Protein AF-A0AAQ3SI91-F1 (afdb_monomer_lite)

Foldseek 3Di:
DVVVCVVCVVVVDHDQQLNVLVVDLVPDDPVCVVVSVCCVVPHDSRPDHPVNSVVSSVVVVVVVVVVVVVVVVVVVVVPDDPDDPVRVVVVVVVVVD

Radius of gyration: 25.71 Å; chains: 1; bounding box: 63×18×64 Å

Sequence (97 aa):
MNTLVSGLRELGEEVKDGRVVRKVLRVVPKKWKQVAVSIEMLLDLETMKMEELIGRLRVVEDADAEDAKENEVGVERTGQLYLTEAQWEACRRERNK

Secondary structure (DSSP, 8-state):
-HHHHHHHHHTT----HHHHHHHHHHT--GGGHHHHHHHHHHS-TTT--HHHHHHHHHHHHHHHHHHHHHHHHHHHHHH--SS-HHHHHHHHHHHT-

pLDDT: mean 83.76, std 11.3, range [57.69, 96.19]

Organism: NCBI:txid547442

Structure (mmCIF, N/CA/C/O backbone):
data_AF-A0AAQ3SI91-F1
#
_entry.id   AF-A0AAQ3SI91-F1
#
loop_
_atom_site.group_PDB
_atom_site.id
_atom_site.type_symbol
_atom_site.label_atom_id
_atom_site.label_alt_id
_atom_site.label_comp_id
_atom_site.label_asym_id
_atom_site.label_entity_id
_atom_site.label_seq_id
_atom_site.pdbx_PDB_ins_code
_atom_site.Cartn_x
_atom_site.Cartn_y
_atom_site.Cartn_z
_atom_site.occupancy
_atom_site.B_iso_or_equiv
_atom_site.auth_seq_id
_atom_site.auth_comp_id
_atom_site.auth_asym_id
_atom_site.auth_atom_id
_atom_site.pdbx_PDB_model_num
ATOM 1 N N . MET A 1 1 ? -16.554 -1.742 0.457 1.00 67.81 1 MET A N 1
ATOM 2 C CA . MET A 1 1 ? -16.058 -1.765 1.852 1.00 67.81 1 MET A CA 1
ATOM 3 C C . MET A 1 1 ? -16.788 -0.727 2.695 1.00 67.81 1 MET A C 1
ATOM 5 O O . MET A 1 1 ? -17.408 -1.126 3.667 1.00 67.81 1 MET A O 1
ATOM 9 N N . ASN A 1 2 ? -16.837 0.540 2.264 1.00 78.00 2 ASN A N 1
ATOM 10 C CA . ASN A 1 2 ? -17.590 1.602 2.954 1.00 78.00 2 ASN A CA 1
ATOM 11 C C . ASN A 1 2 ? -19.071 1.265 3.173 1.00 78.00 2 ASN A C 1
ATOM 13 O O . ASN A 1 2 ? -19.559 1.427 4.275 1.00 78.00 2 ASN A O 1
ATOM 17 N N . THR A 1 3 ? -19.755 0.684 2.185 1.00 84.56 3 THR A N 1
ATOM 18 C CA . THR A 1 3 ? -21.162 0.256 2.317 1.00 84.56 3 THR A CA 1
ATOM 19 C C . THR A 1 3 ? -21.391 -0.789 3.415 1.00 84.56 3 THR A C 1
ATOM 21 O O . THR A 1 3 ? -22.351 -0.691 4.169 1.00 84.56 3 THR A O 1
ATOM 24 N N . LEU A 1 4 ? -20.488 -1.764 3.546 1.00 84.94 4 LEU A N 1
ATOM 25 C CA . LEU A 1 4 ? -20.534 -2.780 4.605 1.00 84.94 4 LEU A CA 1
ATOM 26 C C . LEU A 1 4 ? -20.230 -2.182 5.982 1.00 84.94 4 LEU A C 1
ATOM 28 O O . LEU A 1 4 ? -20.900 -2.509 6.952 1.00 84.94 4 LEU A O 1
ATOM 32 N N . VAL A 1 5 ? -19.225 -1.306 6.065 1.00 84.31 5 VAL A N 1
ATOM 33 C CA . VAL A 1 5 ? -18.856 -0.624 7.315 1.00 84.31 5 VAL A CA 1
ATOM 34 C C . VAL A 1 5 ? -19.983 0.300 7.786 1.00 84.31 5 VAL A C 1
ATOM 36 O O . VAL A 1 5 ? -20.298 0.308 8.972 1.00 84.31 5 VAL A O 1
ATOM 39 N N . SER A 1 6 ? -20.625 1.026 6.868 1.00 84.62 6 SER A N 1
ATOM 40 C CA . SER A 1 6 ? -21.795 1.858 7.162 1.00 84.62 6 SER A CA 1
ATOM 41 C C . SER A 1 6 ? -22.979 1.024 7.651 1.00 84.62 6 SER A C 1
ATOM 43 O O . SER A 1 6 ? -23.529 1.342 8.697 1.00 84.62 6 SER A O 1
ATOM 45 N N . GLY A 1 7 ? -23.310 -0.083 6.977 1.00 88.88 7 GLY A N 1
ATOM 46 C CA . GLY A 1 7 ? -24.406 -0.959 7.408 1.00 88.88 7 GLY A CA 1
ATOM 47 C C . GLY A 1 7 ? -24.169 -1.612 8.778 1.00 88.88 7 GLY A C 1
ATOM 48 O O . GLY A 1 7 ? -25.087 -1.713 9.584 1.00 88.88 7 GLY A O 1
ATOM 49 N N . LEU A 1 8 ? -22.930 -2.004 9.093 1.00 86.12 8 LEU A N 1
ATOM 50 C CA . LEU A 1 8 ? -22.581 -2.508 10.430 1.00 86.12 8 LEU A CA 1
ATOM 51 C C . LEU A 1 8 ? -22.717 -1.421 11.503 1.00 86.12 8 LEU A C 1
ATOM 53 O O . LEU A 1 8 ? -23.231 -1.689 12.586 1.00 86.12 8 LEU A O 1
ATOM 57 N N . ARG A 1 9 ? -22.329 -0.183 11.180 1.00 86.56 9 ARG A N 1
ATOM 58 C CA . ARG A 1 9 ? -22.496 0.963 12.078 1.00 86.56 9 ARG A CA 1
ATOM 59 C C . ARG A 1 9 ? -23.969 1.266 12.354 1.00 86.56 9 ARG A C 1
ATOM 61 O O . ARG A 1 9 ? -24.314 1.561 13.493 1.00 86.56 9 ARG A O 1
ATOM 68 N N . GLU A 1 10 ? -24.830 1.163 11.344 1.00 89.88 10 GLU A N 1
ATOM 69 C CA . GLU A 1 10 ? -26.288 1.300 11.494 1.00 89.88 10 GLU A CA 1
ATOM 70 C C . GLU A 1 10 ? -26.885 0.223 12.415 1.00 89.88 10 GLU A C 1
ATOM 72 O O . GLU A 1 10 ? -27.830 0.496 13.151 1.00 89.88 10 GLU A O 1
ATOM 77 N N . LEU A 1 11 ? -26.291 -0.973 12.438 1.00 90.94 11 LEU A N 1
ATOM 78 C CA . LEU A 1 11 ? -26.639 -2.071 13.349 1.00 90.94 11 LEU A CA 1
ATOM 79 C C . LEU A 1 11 ? -26.012 -1.931 14.752 1.00 90.94 11 LEU A C 1
ATOM 81 O O . LEU A 1 11 ? -26.177 -2.819 15.586 1.00 90.94 11 LEU A O 1
ATOM 85 N N . GLY A 1 12 ? -25.302 -0.832 15.028 1.00 85.19 12 GLY A N 1
ATOM 86 C CA . GLY A 1 12 ? -24.654 -0.567 16.314 1.00 85.19 12 GLY A CA 1
ATOM 87 C C . GLY A 1 12 ? -23.275 -1.211 16.488 1.00 85.19 12 GLY A C 1
ATOM 88 O O . GLY A 1 12 ? -22.699 -1.110 17.570 1.00 85.19 12 GLY A O 1
ATOM 89 N N . GLU A 1 13 ? -22.709 -1.842 15.453 1.00 86.88 13 GLU A N 1
ATOM 90 C CA . GLU A 1 13 ? -21.333 -2.339 15.501 1.00 86.88 13 GLU A CA 1
ATOM 91 C C . GLU A 1 13 ? -20.322 -1.237 15.164 1.00 86.88 13 GLU A C 1
ATOM 93 O O . GLU A 1 13 ? -20.318 -0.654 14.077 1.00 86.88 13 GLU A O 1
ATOM 98 N N . GLU A 1 14 ? -19.382 -0.997 16.078 1.00 84.12 14 GLU A N 1
ATOM 99 C CA . GLU A 1 14 ? -18.238 -0.135 15.807 1.00 84.12 14 GLU A CA 1
ATOM 100 C C . GLU A 1 14 ? -17.129 -0.916 15.088 1.00 84.12 14 GLU A C 1
ATOM 102 O O . GLU A 1 14 ? -16.469 -1.795 15.649 1.00 84.12 14 GLU A O 1
ATOM 107 N N . VAL A 1 15 ? -16.882 -0.568 13.825 1.00 84.69 15 VAL A N 1
ATOM 108 C CA . VAL A 1 15 ? -15.754 -1.109 13.063 1.00 84.69 15 VAL A CA 1
ATOM 109 C C . VAL A 1 15 ? -14.571 -0.152 13.170 1.00 84.69 15 VAL A C 1
ATOM 111 O O . VAL A 1 15 ? -14.566 0.902 12.539 1.00 84.69 15 VAL A O 1
ATOM 114 N N . LYS A 1 16 ? -13.559 -0.538 13.952 1.00 87.75 16 LYS A N 1
ATOM 115 C CA . LYS A 1 16 ? -12.289 0.195 14.057 1.00 87.75 16 LYS A CA 1
ATOM 116 C C . LYS A 1 16 ? -11.473 0.101 12.769 1.00 87.75 16 LYS A C 1
ATOM 118 O O . LYS A 1 16 ? -11.407 -0.973 12.162 1.00 87.75 16 LYS A O 1
ATOM 123 N N . ASP A 1 17 ? -10.763 1.173 12.430 1.00 87.50 17 ASP A N 1
ATOM 124 C CA . ASP A 1 17 ? -9.906 1.250 11.239 1.00 87.50 17 ASP A CA 1
ATOM 125 C C . ASP A 1 17 ? -8.875 0.121 11.186 1.00 87.50 17 ASP A C 1
ATOM 127 O O . ASP A 1 17 ? -8.749 -0.538 10.155 1.00 87.50 17 ASP A O 1
ATOM 131 N N . GLY A 1 18 ? -8.242 -0.225 12.311 1.00 91.06 18 GLY A N 1
ATOM 132 C CA . GLY A 1 18 ? -7.281 -1.329 12.349 1.00 91.06 18 GLY A CA 1
ATOM 133 C C . GLY A 1 18 ? -7.868 -2.686 11.940 1.00 91.06 18 GLY A C 1
ATOM 134 O O . GLY A 1 18 ? -7.202 -3.503 11.295 1.00 91.06 18 GLY A O 1
ATOM 135 N N . ARG A 1 19 ? -9.159 -2.934 12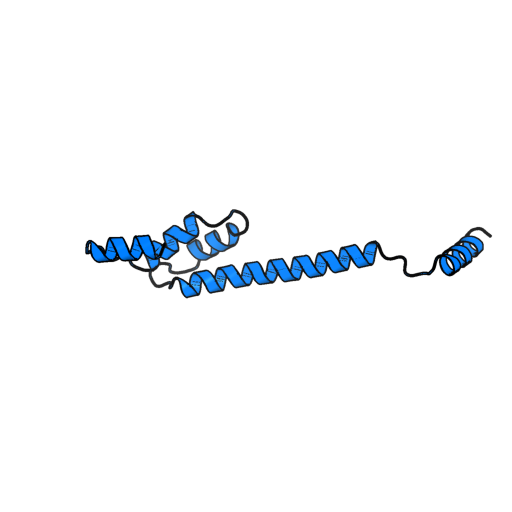.217 1.00 91.12 19 ARG A N 1
ATOM 136 C CA . ARG A 1 19 ? -9.858 -4.139 11.732 1.00 91.12 19 ARG A CA 1
ATOM 137 C C . ARG A 1 19 ? -10.022 -4.109 10.214 1.00 91.12 19 ARG A C 1
ATOM 139 O O . ARG A 1 19 ? -9.884 -5.150 9.567 1.00 91.12 19 ARG A O 1
ATOM 146 N N . VAL A 1 20 ? -10.316 -2.939 9.655 1.00 91.88 20 VAL A N 1
ATOM 147 C CA . VAL A 1 20 ? -10.470 -2.732 8.211 1.00 91.88 20 VAL A CA 1
ATOM 148 C C . VAL A 1 20 ? -9.124 -2.896 7.505 1.00 91.88 20 VAL A C 1
ATOM 150 O O . VAL A 1 20 ? -9.030 -3.697 6.578 1.00 91.88 20 VAL A O 1
ATOM 153 N N . VAL A 1 21 ? -8.072 -2.246 8.006 1.00 94.75 21 VAL A N 1
ATOM 154 C CA . VAL A 1 21 ? -6.687 -2.339 7.511 1.00 94.75 21 VAL A CA 1
ATOM 155 C C . VAL A 1 21 ? -6.221 -3.794 7.452 1.00 94.75 21 VAL A C 1
ATOM 157 O O . VAL A 1 21 ? -5.818 -4.273 6.391 1.00 94.75 21 VAL A O 1
ATOM 160 N N . ARG A 1 22 ? -6.385 -4.555 8.544 1.00 94.62 22 ARG A N 1
ATOM 161 C CA . ARG A 1 22 ? -6.060 -5.994 8.573 1.00 94.62 22 ARG A CA 1
ATOM 162 C C . ARG A 1 22 ? -6.842 -6.794 7.534 1.00 94.62 22 ARG A C 1
ATOM 164 O O . ARG A 1 22 ? -6.317 -7.730 6.934 1.00 94.62 22 ARG A O 1
ATOM 171 N N . LYS A 1 23 ? -8.118 -6.462 7.319 1.00 92.88 23 LYS A N 1
ATOM 172 C CA . LYS A 1 23 ? -8.938 -7.157 6.322 1.00 92.88 23 LYS A CA 1
ATOM 173 C C . LYS A 1 23 ? -8.463 -6.859 4.902 1.00 92.88 23 LYS A C 1
ATOM 175 O O . LYS A 1 23 ? -8.458 -7.783 4.093 1.00 92.88 23 LYS A O 1
ATOM 180 N N . VAL A 1 24 ? -8.066 -5.619 4.621 1.00 93.56 24 VAL A N 1
ATOM 181 C CA . VAL A 1 24 ? -7.529 -5.192 3.321 1.00 93.56 24 VAL A CA 1
ATOM 182 C C . VAL A 1 24 ? -6.216 -5.905 3.027 1.00 93.56 24 VAL A C 1
ATOM 184 O O . VAL A 1 24 ? -6.104 -6.522 1.972 1.00 93.56 24 VAL A O 1
ATOM 187 N N . LEU A 1 25 ? -5.268 -5.897 3.970 1.00 94.81 25 LEU A N 1
ATOM 188 C CA . LEU A 1 25 ? -3.958 -6.544 3.817 1.00 94.81 25 LEU A CA 1
ATOM 189 C C . LEU A 1 25 ? -4.078 -8.037 3.471 1.00 94.81 25 LEU A C 1
ATOM 191 O O . LEU A 1 25 ? -3.371 -8.531 2.598 1.00 94.81 25 LEU A O 1
ATOM 195 N N . ARG A 1 26 ? -5.065 -8.742 4.042 1.00 93.88 26 ARG A N 1
ATOM 196 C CA . ARG A 1 26 ? -5.336 -10.156 3.716 1.00 93.88 26 ARG A CA 1
ATOM 197 C C . ARG A 1 26 ? -5.828 -10.408 2.291 1.00 93.88 26 ARG A C 1
ATOM 199 O O . ARG A 1 26 ? -5.720 -11.538 1.819 1.00 93.88 26 ARG A O 1
ATOM 206 N N . VAL A 1 27 ? -6.429 -9.416 1.636 1.00 93.69 27 VAL A N 1
ATOM 207 C CA . VAL A 1 27 ? -7.040 -9.564 0.301 1.00 93.69 27 VAL A CA 1
ATOM 208 C C . VAL A 1 27 ? -6.280 -8.811 -0.789 1.00 93.69 27 VAL A C 1
ATOM 210 O O . VAL A 1 27 ? -6.776 -8.699 -1.910 1.00 93.69 27 VAL A O 1
ATOM 213 N N . VAL A 1 28 ? -5.080 -8.304 -0.490 1.00 92.44 28 VAL A N 1
ATOM 214 C CA . VAL A 1 28 ? -4.252 -7.623 -1.490 1.00 92.44 28 VAL A CA 1
ATOM 215 C C . VAL A 1 28 ? -3.874 -8.560 -2.649 1.00 92.44 28 VAL A C 1
ATOM 217 O O . VAL A 1 28 ? -3.622 -9.754 -2.437 1.00 92.44 28 VAL A O 1
ATOM 220 N N . PRO A 1 29 ? -3.803 -8.043 -3.890 1.00 92.12 29 PRO A N 1
ATOM 221 C CA . PRO A 1 29 ? -3.310 -8.802 -5.033 1.00 92.12 29 PRO A CA 1
ATOM 222 C C . PRO A 1 29 ? -1.905 -9.368 -4.799 1.00 92.12 29 PRO A C 1
ATOM 224 O O . PRO A 1 29 ? -1.095 -8.788 -4.077 1.00 92.12 29 PRO A O 1
ATOM 227 N N . LYS A 1 30 ? -1.569 -10.472 -5.485 1.00 90.25 30 LYS A N 1
ATOM 228 C CA . LYS A 1 30 ? -0.253 -11.131 -5.357 1.00 90.25 30 LYS A CA 1
ATOM 229 C C . LYS A 1 30 ? 0.926 -10.180 -5.591 1.00 90.25 30 LYS A C 1
ATOM 231 O O . LYS A 1 30 ? 1.918 -10.313 -4.884 1.00 90.25 30 LYS A O 1
ATOM 236 N N . LYS A 1 31 ? 0.787 -9.222 -6.518 1.00 87.88 31 LYS A N 1
ATOM 237 C CA . LYS A 1 31 ? 1.811 -8.207 -6.816 1.00 87.88 31 LYS A CA 1
ATOM 238 C C . LYS A 1 31 ? 2.223 -7.375 -5.595 1.00 87.88 31 LYS A C 1
ATOM 240 O O . LYS A 1 31 ? 3.359 -6.946 -5.513 1.00 87.88 31 LYS A O 1
ATOM 245 N N . TRP A 1 32 ? 1.343 -7.216 -4.605 1.00 91.19 32 TRP A N 1
ATOM 246 C CA . TRP A 1 32 ? 1.600 -6.405 -3.409 1.00 91.19 32 TRP A CA 1
ATOM 247 C C . TRP A 1 32 ? 1.852 -7.237 -2.148 1.00 91.19 32 TRP A C 1
ATOM 249 O O . TRP A 1 32 ? 1.946 -6.685 -1.053 1.00 91.19 32 TRP A O 1
ATOM 259 N N . LYS A 1 33 ? 1.963 -8.569 -2.262 1.00 91.44 33 LYS A N 1
ATOM 260 C CA . LYS A 1 33 ? 2.100 -9.456 -1.095 1.00 91.44 33 LYS A CA 1
ATOM 261 C C . LYS A 1 33 ? 3.312 -9.130 -0.233 1.00 91.44 33 LYS A C 1
ATOM 263 O O . LYS A 1 33 ? 3.189 -9.131 0.984 1.00 91.44 33 LYS A O 1
ATOM 268 N N . GLN A 1 34 ? 4.462 -8.867 -0.847 1.00 91.75 34 GLN A N 1
ATOM 269 C CA . GLN A 1 34 ? 5.684 -8.573 -0.100 1.00 91.75 34 GLN A CA 1
ATOM 270 C C . GLN A 1 34 ? 5.531 -7.292 0.727 1.00 91.75 34 GLN A C 1
ATOM 272 O O . GLN A 1 34 ? 5.838 -7.289 1.913 1.00 91.75 34 GLN A O 1
ATOM 277 N N . VAL A 1 35 ? 4.956 -6.248 0.128 1.00 93.25 35 VAL A N 1
ATOM 278 C CA . VAL A 1 35 ? 4.657 -4.974 0.797 1.00 93.25 35 VAL A CA 1
ATOM 279 C C . VAL A 1 35 ? 3.679 -5.180 1.948 1.00 93.25 35 VAL A C 1
ATOM 281 O O . VAL A 1 35 ? 3.900 -4.675 3.044 1.00 93.25 35 VAL A O 1
ATOM 284 N N . ALA A 1 36 ? 2.618 -5.956 1.720 1.00 94.06 36 ALA A N 1
ATOM 285 C CA . ALA A 1 36 ? 1.628 -6.253 2.745 1.00 94.06 36 ALA A CA 1
ATOM 286 C C . ALA A 1 36 ? 2.239 -7.004 3.937 1.00 94.06 36 ALA A C 1
ATOM 288 O O . ALA A 1 36 ? 1.979 -6.630 5.075 1.00 94.06 36 ALA A O 1
ATOM 289 N N . VAL A 1 37 ? 3.103 -7.994 3.688 1.00 94.44 37 VAL A N 1
ATOM 290 C CA . VAL A 1 37 ? 3.842 -8.704 4.746 1.00 94.44 37 VAL A CA 1
ATOM 291 C C . VAL A 1 37 ? 4.739 -7.741 5.523 1.00 94.44 37 VAL A C 1
ATOM 293 O O . VAL A 1 37 ? 4.733 -7.761 6.750 1.00 94.44 37 VAL A O 1
ATOM 296 N N . SER A 1 38 ? 5.476 -6.858 4.844 1.00 95.50 38 SER A N 1
ATOM 297 C CA . SER A 1 38 ? 6.308 -5.855 5.518 1.00 95.50 38 SER A CA 1
ATOM 298 C C . SER A 1 38 ? 5.483 -4.891 6.374 1.00 95.50 38 SER A C 1
ATOM 300 O O . SER A 1 38 ? 5.895 -4.569 7.484 1.00 95.50 38 SER A O 1
ATOM 302 N N . ILE A 1 39 ? 4.308 -4.468 5.901 1.00 95.12 39 ILE A N 1
ATOM 303 C CA . ILE A 1 39 ? 3.375 -3.641 6.678 1.00 95.12 39 ILE A CA 1
ATOM 304 C C . ILE A 1 39 ? 2.894 -4.398 7.922 1.00 95.12 39 ILE A C 1
ATOM 306 O O . ILE A 1 39 ? 2.949 -3.845 9.015 1.00 95.12 39 ILE A O 1
ATOM 310 N N . GLU A 1 40 ? 2.477 -5.660 7.780 1.00 94.44 40 GLU A N 1
ATOM 311 C CA . GLU A 1 40 ? 2.014 -6.482 8.907 1.00 94.44 40 GLU A CA 1
ATOM 312 C C . GLU A 1 40 ? 3.106 -6.739 9.953 1.00 94.44 40 GLU A C 1
ATOM 314 O O . GLU A 1 40 ? 2.808 -6.808 11.143 1.00 94.44 40 GLU A O 1
ATOM 319 N N . MET A 1 41 ? 4.362 -6.890 9.526 1.00 96.19 41 MET A N 1
ATOM 320 C CA . MET A 1 41 ? 5.478 -7.194 10.423 1.00 96.19 41 MET A CA 1
ATOM 321 C C . MET A 1 41 ? 6.057 -5.966 11.128 1.00 96.19 41 MET A C 1
ATOM 323 O O . MET A 1 41 ? 6.598 -6.103 12.224 1.00 96.19 41 MET A O 1
ATOM 327 N N . LEU A 1 42 ? 6.020 -4.794 10.488 1.00 95.81 42 LEU A N 1
ATOM 328 C CA . LEU A 1 42 ? 6.804 -3.630 10.917 1.00 95.81 42 LEU A CA 1
ATOM 329 C C . LEU A 1 42 ? 5.959 -2.472 11.454 1.00 95.81 42 LEU A C 1
ATOM 331 O O . LEU A 1 42 ? 6.521 -1.568 12.071 1.00 95.81 42 LEU A O 1
ATOM 335 N N . LEU A 1 43 ? 4.645 -2.458 11.210 1.00 94.56 43 LEU A N 1
ATOM 336 C CA . LEU A 1 43 ? 3.773 -1.337 11.567 1.00 94.56 43 LEU A CA 1
ATOM 337 C C . LEU A 1 43 ? 2.690 -1.751 12.564 1.00 94.56 43 LEU A C 1
ATOM 339 O O . LEU A 1 43 ? 2.180 -2.871 12.536 1.00 94.56 43 LEU A O 1
ATOM 343 N N . ASP A 1 44 ? 2.301 -0.810 13.424 1.00 95.00 44 ASP A N 1
ATOM 344 C CA . ASP A 1 44 ? 1.157 -0.994 14.312 1.00 95.00 44 ASP A CA 1
ATOM 345 C C . ASP A 1 44 ? -0.154 -0.795 13.543 1.00 95.00 44 ASP A C 1
ATOM 347 O O . ASP A 1 44 ? -0.564 0.322 13.229 1.00 95.00 44 ASP A O 1
ATOM 351 N N . LEU A 1 45 ? -0.832 -1.903 13.257 1.00 94.31 45 LEU A N 1
ATOM 352 C CA . LEU A 1 45 ? -2.082 -1.891 12.507 1.00 94.31 45 LEU A CA 1
ATOM 353 C C . LEU A 1 45 ? -3.279 -1.411 13.332 1.00 94.31 45 LEU A C 1
ATOM 355 O O . LEU A 1 45 ? -4.326 -1.168 12.745 1.00 94.31 45 LEU A O 1
ATOM 359 N N . GLU A 1 46 ? -3.194 -1.332 14.664 1.00 92.31 46 GLU A N 1
ATOM 360 C CA . GLU A 1 46 ? -4.341 -0.915 15.484 1.00 92.31 46 GLU A CA 1
ATOM 361 C C . GLU A 1 46 ? -4.576 0.597 15.415 1.00 92.31 46 GLU A C 1
ATOM 363 O O . GLU A 1 46 ? -5.723 1.044 15.463 1.00 92.31 46 GLU A O 1
ATOM 368 N N . THR A 1 47 ? -3.504 1.371 15.246 1.00 93.00 47 THR A N 1
ATOM 369 C CA . THR A 1 47 ? -3.543 2.835 15.120 1.00 93.00 47 THR A CA 1
ATOM 370 C C . THR A 1 47 ? -3.500 3.323 13.671 1.00 93.00 47 THR A C 1
ATOM 372 O O . THR A 1 47 ? -3.759 4.500 13.407 1.00 93.00 47 THR A O 1
ATOM 375 N N . MET A 1 48 ? -3.214 2.427 12.724 1.00 94.44 48 MET A N 1
ATOM 376 C CA . MET A 1 48 ? -3.084 2.754 11.308 1.00 94.44 48 MET A CA 1
ATOM 377 C C . MET A 1 48 ? -4.428 3.135 10.676 1.00 94.44 48 MET A C 1
ATOM 379 O O . MET A 1 48 ? -5.411 2.393 10.754 1.00 94.44 48 MET A O 1
ATOM 383 N N . LYS A 1 49 ? -4.444 4.276 9.981 1.00 92.88 49 LYS A N 1
ATOM 384 C CA . LYS A 1 49 ? -5.601 4.737 9.203 1.00 92.88 49 LYS A CA 1
ATOM 385 C C . LYS A 1 49 ? -5.630 4.112 7.815 1.00 92.88 49 LYS A C 1
ATOM 387 O O . LYS A 1 49 ? -4.595 3.769 7.238 1.00 92.88 49 LYS A O 1
ATOM 392 N N . MET A 1 50 ? -6.824 4.027 7.236 1.00 91.69 50 MET A N 1
ATOM 393 C CA . MET A 1 50 ? -7.004 3.459 5.901 1.00 91.69 50 MET A CA 1
ATOM 394 C C . MET A 1 50 ? -6.277 4.277 4.821 1.00 91.69 50 MET A C 1
ATOM 396 O O . MET A 1 50 ? -5.667 3.708 3.918 1.00 91.69 50 MET A O 1
ATOM 400 N N . GLU A 1 51 ? -6.293 5.605 4.923 1.00 93.00 51 GLU A N 1
ATOM 401 C CA . GLU A 1 51 ? -5.630 6.507 3.974 1.00 93.00 51 GLU A CA 1
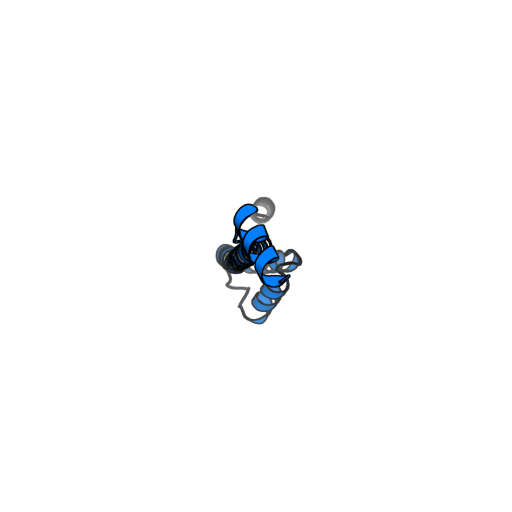ATOM 402 C C . GLU A 1 51 ? -4.112 6.308 3.977 1.00 93.00 51 GLU A C 1
ATOM 404 O O . GLU A 1 51 ? -3.476 6.347 2.924 1.00 93.00 51 GLU A O 1
ATOM 409 N N . GLU A 1 52 ? -3.534 6.036 5.150 1.00 94.56 52 GLU A N 1
ATOM 410 C CA . GLU A 1 52 ? -2.109 5.746 5.285 1.00 94.56 52 GLU A CA 1
ATOM 411 C C . GLU A 1 52 ? -1.738 4.439 4.573 1.00 94.56 52 GLU A C 1
ATOM 413 O O . GLU A 1 52 ? -0.743 4.387 3.847 1.00 94.56 52 GLU A O 1
ATOM 418 N N . LEU A 1 53 ? -2.558 3.392 4.727 1.00 94.56 53 LEU A N 1
ATOM 419 C CA . LEU A 1 53 ? -2.358 2.120 4.028 1.00 94.56 53 LEU A CA 1
ATOM 420 C C . LEU A 1 53 ? -2.387 2.318 2.508 1.00 94.56 53 LEU A C 1
ATOM 422 O O . LEU A 1 53 ? -1.513 1.813 1.803 1.00 94.56 53 LEU A O 1
ATOM 426 N N . ILE A 1 54 ? -3.373 3.069 2.009 1.00 93.19 54 ILE A N 1
ATOM 427 C CA . ILE A 1 54 ? -3.518 3.367 0.579 1.00 93.19 54 ILE A CA 1
ATOM 428 C C . ILE A 1 54 ? -2.296 4.133 0.067 1.00 93.19 54 ILE A C 1
ATOM 430 O O . ILE A 1 54 ? -1.748 3.770 -0.971 1.00 93.19 54 ILE A O 1
ATOM 434 N N . GLY A 1 55 ? -1.839 5.149 0.806 1.00 94.00 55 GLY A N 1
ATOM 435 C CA . GLY A 1 55 ? -0.648 5.919 0.449 1.00 94.00 55 GLY A CA 1
ATOM 436 C C . GLY A 1 55 ? 0.595 5.039 0.314 1.00 94.00 55 GLY A C 1
ATOM 437 O O . GLY A 1 55 ? 1.300 5.121 -0.687 1.00 94.00 55 GLY A O 1
ATOM 438 N N . ARG A 1 56 ? 0.828 4.134 1.271 1.00 93.38 56 ARG A N 1
ATOM 439 C CA . ARG A 1 56 ? 1.979 3.214 1.246 1.00 93.38 56 ARG A CA 1
ATOM 440 C C . ARG A 1 56 ? 1.924 2.221 0.087 1.00 93.38 56 ARG A C 1
ATOM 442 O O . ARG A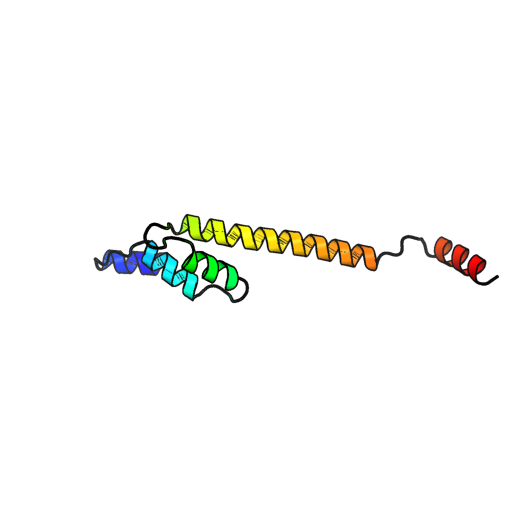 1 56 ? 2.951 1.966 -0.532 1.00 93.38 56 ARG A O 1
ATOM 449 N N . LEU A 1 57 ? 0.747 1.671 -0.219 1.00 92.38 57 LEU A N 1
ATOM 450 C CA . LEU A 1 57 ? 0.583 0.769 -1.366 1.00 92.38 57 LEU A CA 1
ATOM 451 C C . LEU A 1 57 ? 0.801 1.501 -2.696 1.00 92.38 57 LEU A C 1
ATOM 453 O O . LEU A 1 57 ? 1.410 0.942 -3.605 1.00 92.38 57 LEU A O 1
ATOM 457 N N . ARG A 1 58 ? 0.356 2.758 -2.792 1.00 91.12 58 ARG A N 1
ATOM 458 C CA . ARG A 1 58 ? 0.507 3.574 -3.999 1.00 91.12 58 ARG A CA 1
ATOM 459 C C . ARG A 1 58 ? 1.962 3.901 -4.320 1.00 91.12 58 ARG A C 1
ATOM 461 O O . ARG A 1 58 ? 2.336 3.831 -5.479 1.00 91.12 58 ARG A O 1
ATOM 468 N N . VAL A 1 59 ? 2.790 4.173 -3.309 1.00 91.00 59 VAL A N 1
ATOM 469 C CA . VAL A 1 59 ? 4.235 4.411 -3.505 1.00 91.00 59 VAL A CA 1
ATOM 470 C C . VAL A 1 59 ? 4.905 3.247 -4.240 1.00 91.00 59 VAL A C 1
ATOM 472 O O . VAL A 1 59 ? 5.776 3.470 -5.073 1.00 91.00 59 VAL A O 1
ATOM 475 N N . VAL A 1 60 ? 4.491 2.010 -3.956 1.00 87.50 60 VAL A N 1
ATOM 476 C CA . VAL A 1 60 ? 5.039 0.829 -4.635 1.00 87.50 60 VAL A CA 1
ATOM 477 C C . VAL A 1 60 ? 4.526 0.722 -6.066 1.00 87.50 60 VAL A C 1
ATOM 479 O O . VAL A 1 60 ? 5.300 0.433 -6.966 1.00 87.50 60 VAL A O 1
ATOM 482 N N . GLU A 1 61 ? 3.241 0.993 -6.289 1.00 87.44 61 GLU A N 1
ATOM 483 C CA . GLU A 1 61 ? 2.674 0.996 -7.640 1.00 87.44 61 GLU A CA 1
ATOM 484 C C . GLU A 1 61 ? 3.306 2.067 -8.541 1.00 87.44 61 GLU A C 1
ATOM 486 O O . GLU A 1 61 ? 3.575 1.793 -9.708 1.00 87.44 61 GLU A O 1
ATOM 491 N N . ASP A 1 62 ? 3.589 3.253 -8.000 1.00 87.31 62 ASP A N 1
ATOM 492 C CA . ASP A 1 62 ? 4.267 4.322 -8.734 1.00 87.31 62 ASP A CA 1
ATOM 493 C C . ASP A 1 62 ? 5.729 3.942 -9.052 1.00 87.31 62 ASP A C 1
ATOM 495 O O . ASP A 1 62 ? 6.196 4.202 -10.159 1.00 87.31 62 ASP A O 1
ATOM 499 N N . ALA A 1 63 ? 6.435 3.274 -8.129 1.00 82.69 63 ALA A N 1
ATOM 500 C CA . ALA A 1 63 ? 7.793 2.776 -8.370 1.00 82.69 63 ALA A CA 1
ATOM 501 C C . ALA A 1 63 ? 7.829 1.714 -9.484 1.00 82.69 63 ALA A C 1
ATOM 503 O O . ALA A 1 63 ? 8.598 1.848 -10.434 1.00 82.69 63 ALA A O 1
ATOM 504 N N . ASP A 1 64 ? 6.930 0.726 -9.426 1.00 81.81 64 ASP A N 1
ATOM 505 C CA . ASP A 1 64 ? 6.803 -0.303 -10.465 1.00 81.81 64 ASP A CA 1
ATOM 506 C C . ASP A 1 64 ? 6.496 0.315 -11.847 1.00 81.81 64 ASP A C 1
ATOM 508 O O . ASP A 1 64 ? 6.939 -0.188 -12.883 1.00 81.81 64 ASP A O 1
ATOM 512 N N . ALA A 1 65 ? 5.719 1.405 -11.887 1.00 78.50 65 ALA A N 1
ATOM 513 C CA . ALA A 1 65 ? 5.364 2.091 -13.127 1.00 78.50 65 ALA A CA 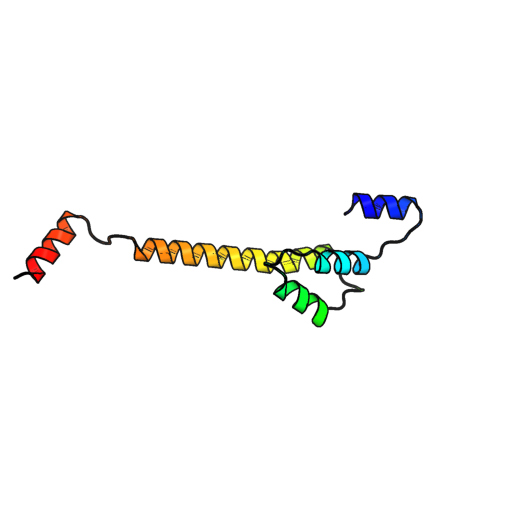1
ATOM 514 C C . ALA A 1 65 ? 6.546 2.850 -13.750 1.00 78.50 65 ALA A C 1
ATOM 516 O O . ALA A 1 65 ? 6.666 2.885 -14.976 1.00 78.50 65 ALA A O 1
ATOM 517 N N . GLU A 1 66 ? 7.413 3.454 -12.938 1.00 77.81 66 GLU A N 1
ATOM 518 C CA . GLU A 1 66 ? 8.642 4.089 -13.425 1.00 77.81 66 GLU A CA 1
ATOM 519 C C . GLU A 1 66 ? 9.645 3.043 -13.936 1.00 77.81 66 GLU A C 1
ATOM 521 O O . GLU A 1 66 ? 10.173 3.199 -15.039 1.00 77.81 66 GLU A O 1
ATOM 526 N N . ASP A 1 67 ? 9.807 1.924 -13.223 1.00 76.69 67 ASP A N 1
ATOM 527 C CA . ASP A 1 67 ? 10.658 0.809 -13.660 1.00 76.69 67 ASP A CA 1
ATOM 528 C C . ASP A 1 67 ? 10.171 0.201 -14.988 1.00 76.69 67 ASP A C 1
ATOM 530 O O . ASP A 1 67 ? 10.966 -0.174 -15.857 1.00 76.69 67 ASP A O 1
ATOM 534 N N . ALA A 1 68 ? 8.852 0.104 -15.187 1.00 73.31 68 ALA A N 1
ATOM 535 C CA . ALA A 1 68 ? 8.275 -0.366 -16.444 1.00 73.31 68 ALA A CA 1
ATOM 536 C C . ALA A 1 68 ? 8.604 0.577 -17.614 1.00 73.31 68 ALA A C 1
ATOM 538 O O . ALA A 1 68 ? 9.013 0.107 -18.677 1.00 73.31 68 ALA A O 1
ATOM 539 N N . LYS A 1 69 ? 8.500 1.897 -17.410 1.00 70.62 69 LYS A N 1
ATOM 540 C CA . LYS A 1 69 ? 8.885 2.895 -18.421 1.00 70.62 69 LYS A CA 1
ATOM 541 C C . LYS A 1 69 ? 10.374 2.820 -18.738 1.00 70.62 69 LYS A C 1
ATOM 543 O O . LYS A 1 69 ? 10.749 2.864 -19.905 1.00 70.62 69 LYS A O 1
ATOM 548 N N . GLU A 1 70 ? 11.237 2.691 -17.733 1.00 65.69 70 GLU A N 1
ATOM 549 C CA . GLU A 1 70 ? 12.682 2.586 -17.961 1.00 65.69 70 GLU A CA 1
ATOM 550 C C . GLU A 1 70 ? 13.037 1.339 -18.785 1.00 65.69 70 GLU A C 1
ATOM 552 O O . GLU A 1 70 ? 13.842 1.417 -19.722 1.00 65.69 70 GLU A O 1
ATOM 557 N N . ASN A 1 71 ? 12.378 0.213 -18.499 1.00 61.59 71 ASN A N 1
ATOM 558 C CA . ASN A 1 71 ? 12.530 -1.021 -19.262 1.00 61.59 71 ASN A CA 1
ATOM 559 C C . ASN A 1 71 ? 11.994 -0.903 -20.696 1.00 61.59 71 ASN A C 1
ATOM 561 O O . ASN A 1 71 ? 12.662 -1.372 -21.616 1.00 61.59 71 ASN A O 1
ATOM 565 N N . GLU A 1 72 ? 10.853 -0.247 -20.926 1.00 61.12 72 GLU A N 1
ATOM 566 C CA . GLU A 1 72 ? 10.342 0.021 -22.281 1.00 61.12 72 GLU A CA 1
ATOM 567 C C . GLU A 1 72 ? 11.326 0.864 -23.100 1.00 61.12 72 GLU A C 1
ATOM 569 O O . GLU A 1 72 ? 11.670 0.490 -24.221 1.00 61.12 72 GLU A O 1
ATOM 574 N N . VAL A 1 73 ? 11.880 1.936 -22.524 1.00 59.81 73 VAL A N 1
ATOM 575 C CA . VAL A 1 73 ? 12.888 2.753 -23.217 1.00 59.81 73 VAL A CA 1
ATOM 576 C C . VAL A 1 73 ? 14.187 1.955 -23.433 1.00 59.81 73 VAL A C 1
ATOM 578 O O . VAL A 1 73 ? 14.863 2.121 -24.448 1.00 59.81 73 VAL A O 1
ATOM 581 N N . GLY A 1 74 ? 14.553 1.048 -22.523 1.00 58.41 74 GLY A N 1
ATOM 582 C CA . GLY A 1 74 ? 15.662 0.107 -22.718 1.00 58.41 74 GLY A CA 1
ATOM 583 C C . GLY A 1 74 ? 15.438 -0.865 -23.883 1.00 58.41 74 GLY A C 1
ATOM 584 O O . GLY A 1 74 ? 16.351 -1.105 -24.676 1.00 58.41 74 GLY A O 1
ATOM 585 N N . VAL A 1 75 ? 14.218 -1.380 -24.036 1.00 58.84 75 VAL A N 1
ATOM 586 C CA . VAL A 1 75 ? 13.829 -2.268 -25.141 1.00 58.84 75 VAL A CA 1
ATOM 587 C C . VAL A 1 75 ? 13.763 -1.505 -26.470 1.00 58.84 75 VAL A C 1
ATOM 589 O O . VAL A 1 75 ? 14.300 -1.985 -27.467 1.00 58.84 75 VAL A O 1
ATOM 592 N N . GLU A 1 76 ? 13.220 -0.286 -26.500 1.00 57.81 76 GLU A N 1
ATOM 593 C CA . GLU A 1 76 ? 13.232 0.550 -27.711 1.00 57.81 76 GLU A CA 1
ATOM 594 C C . GLU A 1 76 ? 14.659 0.902 -28.156 1.00 57.81 76 GLU A C 1
ATOM 596 O O . GLU A 1 76 ? 14.987 0.767 -29.338 1.00 57.81 76 GLU A O 1
ATOM 601 N N . ARG A 1 77 ? 15.549 1.258 -27.215 1.00 57.69 77 ARG A N 1
ATOM 602 C CA . ARG A 1 77 ? 16.966 1.543 -27.511 1.00 57.69 77 ARG A CA 1
ATOM 603 C C . ARG A 1 77 ? 17.725 0.328 -28.057 1.00 57.69 77 ARG A C 1
ATOM 605 O O . ARG A 1 77 ? 18.675 0.505 -28.812 1.00 57.69 77 ARG A O 1
ATOM 612 N N . THR A 1 78 ? 17.339 -0.898 -27.696 1.00 59.19 78 THR A N 1
ATOM 613 C CA . THR A 1 78 ? 17.995 -2.122 -28.204 1.00 59.19 78 THR A CA 1
ATOM 614 C C . THR A 1 78 ? 17.469 -2.570 -29.573 1.00 59.19 78 THR A C 1
ATOM 616 O O . THR A 1 78 ? 18.177 -3.284 -30.283 1.00 59.19 78 THR A O 1
ATOM 619 N N . GLY A 1 79 ? 16.276 -2.117 -29.978 1.00 60.69 79 GLY A N 1
ATOM 620 C CA . GLY A 1 79 ? 15.683 -2.375 -31.297 1.00 60.69 79 GLY A CA 1
ATOM 621 C C . GLY A 1 79 ? 15.875 -1.263 -32.339 1.00 60.69 79 GLY A C 1
ATOM 622 O O . GLY A 1 79 ? 15.542 -1.468 -33.507 1.00 60.69 79 GLY A O 1
ATOM 623 N N . GLN A 1 80 ? 16.393 -0.090 -31.962 1.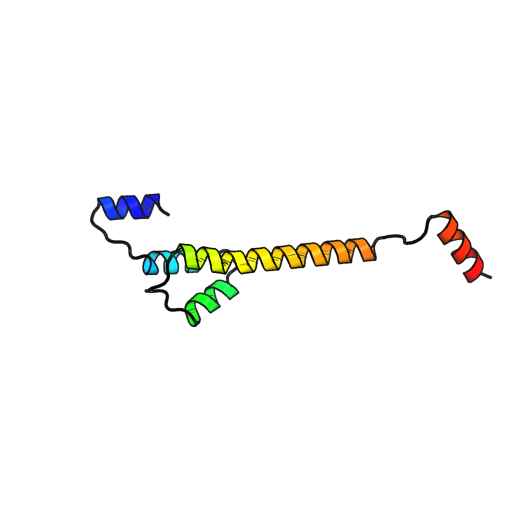00 67.19 80 GLN A N 1
ATOM 624 C CA . GLN A 1 80 ? 16.535 1.050 -32.873 1.00 67.19 80 GLN A CA 1
ATOM 625 C C . GLN A 1 80 ? 17.787 0.962 -33.756 1.00 67.19 80 GLN A C 1
ATOM 627 O O . GLN A 1 80 ? 18.925 0.906 -33.289 1.00 67.19 80 GLN A O 1
ATOM 632 N N . LEU A 1 81 ? 17.573 1.008 -35.075 1.00 63.16 81 LEU A N 1
ATOM 633 C CA . LEU A 1 81 ? 18.641 1.184 -36.055 1.00 63.16 81 LEU A CA 1
ATOM 634 C C . LEU A 1 81 ? 19.144 2.638 -35.965 1.00 63.16 81 LEU A C 1
ATOM 636 O O . LEU A 1 81 ? 18.479 3.559 -36.428 1.00 63.16 81 LEU A O 1
ATOM 640 N N . TYR A 1 82 ? 20.322 2.859 -35.377 1.00 71.56 82 TYR A N 1
ATOM 641 C CA . TYR A 1 82 ? 20.940 4.195 -35.246 1.00 71.56 82 TYR A CA 1
ATOM 642 C C . TYR A 1 82 ? 21.392 4.821 -36.580 1.00 71.56 82 TYR A C 1
ATOM 644 O O . TYR A 1 82 ? 21.890 5.945 -36.603 1.00 71.56 82 TYR A O 1
ATOM 652 N N . LEU A 1 83 ? 21.255 4.090 -37.687 1.00 74.81 83 LEU A N 1
ATOM 653 C CA . LEU A 1 83 ? 21.677 4.488 -39.023 1.00 74.81 83 LEU A CA 1
ATOM 654 C C . LEU A 1 83 ? 20.505 4.350 -39.993 1.00 74.81 83 LEU A C 1
ATOM 656 O O . LEU A 1 83 ? 19.693 3.437 -39.868 1.00 74.81 83 LEU A O 1
ATOM 660 N N . THR A 1 84 ? 20.454 5.218 -40.999 1.00 80.50 84 THR A N 1
ATOM 661 C CA . THR A 1 84 ? 19.570 5.015 -42.157 1.00 80.50 84 THR A CA 1
ATOM 662 C C . THR A 1 84 ? 20.044 3.813 -42.986 1.00 80.50 84 THR A C 1
ATOM 664 O O . THR A 1 84 ? 21.219 3.444 -42.933 1.00 80.50 84 THR A O 1
ATOM 667 N N . GLU A 1 85 ? 19.157 3.208 -43.782 1.00 74.12 85 GLU A N 1
ATOM 668 C CA . GLU A 1 85 ? 19.482 2.047 -44.633 1.00 74.12 85 GLU A CA 1
ATOM 669 C C . GLU A 1 85 ? 20.724 2.304 -45.507 1.00 74.12 85 GLU A C 1
ATOM 671 O O . GLU A 1 85 ? 21.651 1.494 -45.538 1.00 74.12 85 GLU A O 1
ATOM 676 N N . ALA A 1 86 ? 20.819 3.500 -46.098 1.00 78.94 86 ALA A N 1
ATOM 677 C CA . ALA A 1 86 ? 21.967 3.919 -46.899 1.00 78.94 86 ALA A CA 1
ATOM 678 C C . ALA A 1 86 ? 23.285 3.975 -46.098 1.00 78.94 86 ALA A C 1
ATOM 680 O O . ALA A 1 86 ? 24.337 3.560 -46.591 1.00 78.94 86 ALA A O 1
ATOM 681 N N . GLN A 1 87 ? 23.243 4.462 -44.853 1.00 84.00 87 GLN A N 1
ATOM 682 C CA . GLN A 1 87 ? 24.412 4.524 -43.967 1.00 84.00 87 GLN A CA 1
ATOM 683 C C . GLN A 1 87 ? 24.844 3.128 -43.499 1.00 84.00 87 GLN A C 1
ATOM 685 O O . GLN A 1 87 ? 26.038 2.839 -43.421 1.00 84.00 87 GLN A O 1
ATOM 690 N N . TRP A 1 88 ? 23.885 2.238 -43.239 1.00 82.12 88 TRP A N 1
ATOM 691 C CA . TRP A 1 88 ? 24.175 0.857 -42.868 1.00 82.12 88 TRP A CA 1
ATOM 692 C C . TRP A 1 88 ? 24.844 0.085 -44.009 1.00 82.12 88 TRP A C 1
ATOM 694 O O . TRP A 1 88 ? 25.839 -0.615 -43.797 1.00 82.12 88 TRP A O 1
ATOM 704 N N . GLU A 1 89 ? 24.343 0.243 -45.235 1.00 82.50 89 GLU A N 1
ATOM 705 C CA . GLU A 1 89 ? 24.949 -0.378 -46.409 1.00 82.50 89 GLU A CA 1
ATOM 706 C C . GLU A 1 89 ? 26.366 0.138 -46.681 1.00 82.50 89 GLU A C 1
ATOM 708 O O . GLU A 1 89 ? 27.234 -0.648 -47.066 1.00 82.50 89 GLU A O 1
ATOM 713 N N . ALA A 1 90 ? 26.623 1.434 -46.468 1.00 83.94 90 ALA A N 1
ATOM 714 C CA . ALA A 1 90 ? 27.957 2.015 -46.608 1.00 83.94 90 ALA A CA 1
ATOM 715 C C . ALA A 1 90 ? 28.963 1.351 -45.650 1.00 83.94 90 ALA A C 1
ATOM 717 O O . ALA A 1 90 ? 29.947 0.769 -46.109 1.00 83.94 90 ALA A O 1
ATOM 718 N N . CYS A 1 91 ? 28.663 1.303 -44.347 1.00 78.75 91 CYS A N 1
ATOM 719 C CA . CYS A 1 91 ? 29.527 0.632 -43.368 1.00 78.75 91 CYS A CA 1
ATOM 720 C C . CYS A 1 91 ? 29.660 -0.881 -43.618 1.00 78.75 91 CYS A C 1
ATOM 722 O O . CYS A 1 91 ? 30.721 -1.467 -43.389 1.00 78.75 91 CYS A O 1
ATOM 724 N N . ARG A 1 92 ? 28.602 -1.557 -44.094 1.00 77.94 92 ARG A N 1
ATOM 725 C CA . ARG A 1 92 ? 28.670 -2.992 -44.416 1.00 77.94 92 ARG A CA 1
ATOM 726 C C . ARG A 1 92 ? 29.626 -3.268 -45.573 1.00 77.94 92 ARG A C 1
ATOM 728 O O . ARG A 1 92 ? 30.347 -4.261 -45.508 1.00 77.94 92 ARG A O 1
ATOM 735 N N . ARG A 1 93 ? 29.631 -2.419 -46.606 1.00 81.62 93 ARG A N 1
ATOM 736 C CA . ARG A 1 93 ? 30.556 -2.536 -47.745 1.00 81.62 93 ARG A CA 1
ATOM 737 C C . ARG A 1 93 ? 32.006 -2.320 -47.320 1.00 81.62 93 ARG A C 1
ATOM 739 O O . ARG A 1 93 ? 32.871 -3.041 -47.799 1.00 81.62 93 ARG A O 1
ATOM 746 N N . GLU A 1 94 ? 32.262 -1.387 -46.404 1.00 79.69 94 GLU A N 1
ATOM 747 C CA . GLU A 1 94 ? 33.607 -1.126 -45.871 1.00 79.69 94 GLU A CA 1
ATOM 748 C C . GLU A 1 94 ? 34.158 -2.293 -45.045 1.00 79.69 94 GLU A C 1
ATOM 750 O O . GLU A 1 94 ? 35.334 -2.618 -45.154 1.00 79.69 94 GLU A O 1
ATOM 755 N N . ARG A 1 95 ? 33.308 -2.966 -44.262 1.00 73.50 95 ARG A N 1
ATOM 756 C CA . ARG A 1 95 ? 33.706 -4.116 -43.432 1.00 73.50 95 ARG A CA 1
ATOM 757 C C . ARG A 1 95 ? 33.973 -5.402 -44.228 1.00 73.50 95 ARG A C 1
ATOM 759 O O . ARG A 1 95 ? 34.633 -6.297 -43.717 1.00 73.50 95 ARG A O 1
ATOM 766 N N . ASN A 1 96 ? 33.419 -5.525 -45.434 1.00 67.69 96 ASN A N 1
ATOM 767 C CA . ASN A 1 96 ? 33.532 -6.721 -46.281 1.00 67.69 96 ASN A CA 1
ATOM 768 C C . ASN A 1 96 ? 34.630 -6.596 -47.357 1.00 67.69 96 ASN A C 1
ATOM 770 O O . ASN A 1 96 ? 34.606 -7.334 -48.344 1.00 67.69 96 ASN A O 1
ATOM 774 N N . LYS A 1 97 ? 35.541 -5.637 -47.183 1.00 62.12 97 LYS A N 1
ATOM 775 C CA . LYS A 1 97 ? 36.671 -5.343 -48.060 1.00 62.12 97 LYS A CA 1
ATOM 776 C C . LYS A 1 97 ? 37.975 -5.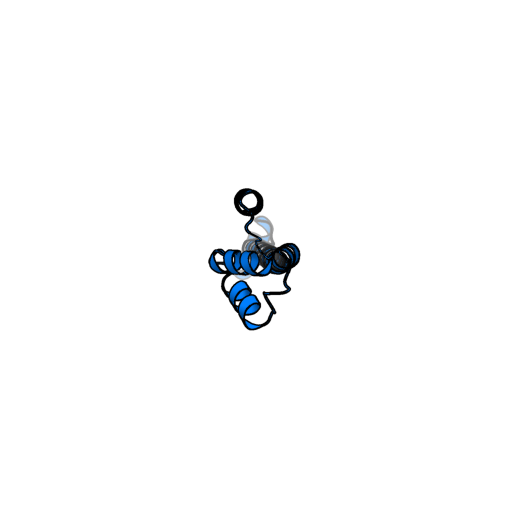711 -47.362 1.00 62.12 97 LYS A C 1
ATOM 778 O O . LYS A 1 97 ? 38.882 -6.179 -48.081 1.00 62.12 97 LYS A O 1
#